Protein AF-A0A444FZL6-F1 (afdb_monomer_lite)

pLDDT: mean 70.69, std 15.07, range [37.84, 92.0]

Organism: Ensete ventricosum (NCBI:txid4639)

Sequence (148 aa):
MSGTSLIIDRYSYSGVAFSAAKGLDVEWCKLSSSIMRTTCAFFLYYCSAFNVHHSEICNLYPMQKAAERGGYGTERYEKLEFQKKVAEHYRTLYDASWKVAFISEFYPQIVDGDLPVETLEEQIRELALGCMLTCQKGKPLSILWQAK

InterPro domains:
  IPR018095 Thymidylate kinase, conserved site [PS01331] (7-19)
  IPR027417 P-loop containing nucleoside triphosphate hydrolase [G3DSA:3.40.50.300] (1-146)
  IPR027417 P-loop containing nucleoside triphosphate hydrolase [SSF52540] (3-125)

Radius of gyration: 16.52 Å; chains: 1; bounding box: 44×36×44 Å

Structure (mmCIF, N/CA/C/O backbone):
data_AF-A0A444FZL6-F1
#
_entry.id   AF-A0A444FZL6-F1
#
loop_
_atom_site.group_PDB
_atom_site.id
_atom_site.type_symbol
_atom_site.label_atom_id
_atom_site.label_alt_id
_atom_site.label_comp_id
_atom_site.label_asym_id
_atom_site.label_entity_id
_atom_site.label_seq_id
_atom_site.pdbx_PDB_ins_code
_atom_site.Cartn_x
_atom_site.Cartn_y
_atom_site.Cartn_z
_atom_site.occupancy
_atom_site.B_iso_or_equiv
_atom_site.auth_seq_id
_atom_site.auth_comp_id
_atom_site.auth_asym_id
_atom_site.auth_atom_id
_atom_site.pdbx_PDB_model_num
ATOM 1 N N . MET A 1 1 ? -8.395 -3.798 28.954 1.00 44.38 1 MET A N 1
ATOM 2 C CA . MET A 1 1 ? -8.213 -3.687 27.490 1.00 44.38 1 MET A CA 1
ATOM 3 C C . MET A 1 1 ? -7.064 -4.601 27.094 1.00 44.38 1 MET A C 1
ATOM 5 O O . MET A 1 1 ? -5.938 -4.303 27.455 1.00 44.38 1 MET A O 1
ATOM 9 N N . SER A 1 2 ? -7.337 -5.727 26.436 1.00 70.38 2 SER A N 1
ATOM 10 C CA . SER A 1 2 ? -6.318 -6.680 25.966 1.00 70.38 2 SER A CA 1
ATOM 11 C C . SER A 1 2 ? -6.451 -6.839 24.451 1.00 70.38 2 SER A C 1
ATOM 13 O O . SER A 1 2 ? -7.096 -7.765 23.967 1.00 70.38 2 SER A O 1
ATOM 15 N N . GLY A 1 3 ? -5.927 -5.868 23.707 1.00 75.25 3 GLY A N 1
ATOM 16 C CA . GLY A 1 3 ? -5.874 -5.902 22.246 1.00 75.25 3 GLY A CA 1
ATOM 17 C C . GLY A 1 3 ? -4.439 -5.699 21.777 1.00 75.25 3 GLY A C 1
ATOM 18 O O . GLY A 1 3 ? -3.696 -4.945 22.404 1.00 75.25 3 GLY A O 1
ATOM 19 N N . THR A 1 4 ? -4.059 -6.362 20.689 1.00 82.69 4 THR A N 1
ATOM 20 C CA . THR A 1 4 ? -2.721 -6.266 20.093 1.00 82.69 4 THR A CA 1
ATOM 21 C C . THR A 1 4 ? -2.813 -5.514 18.770 1.00 82.69 4 THR A C 1
ATOM 23 O O . THR A 1 4 ? -3.567 -5.915 17.884 1.00 82.69 4 THR A O 1
ATOM 26 N N . SER A 1 5 ? -2.053 -4.427 18.630 1.00 83.31 5 SER A N 1
ATOM 27 C CA . SER A 1 5 ? -1.881 -3.742 17.344 1.00 83.31 5 SER A CA 1
ATOM 28 C C . SER A 1 5 ? -0.931 -4.538 16.453 1.00 83.31 5 SER A C 1
ATOM 30 O O . SER A 1 5 ? 0.112 -4.993 16.918 1.00 83.31 5 SER A O 1
ATOM 32 N N . LEU A 1 6 ? -1.273 -4.678 15.173 1.00 81.19 6 LEU A N 1
ATOM 33 C CA . LEU A 1 6 ? -0.442 -5.348 14.174 1.00 81.19 6 LEU A CA 1
ATOM 34 C C . LEU A 1 6 ? 0.051 -4.320 13.154 1.00 81.19 6 LEU A C 1
ATOM 36 O O . LEU A 1 6 ? -0.757 -3.608 12.558 1.00 81.19 6 LEU A O 1
ATOM 40 N N . ILE A 1 7 ? 1.366 -4.262 12.946 1.00 82.19 7 ILE A N 1
ATOM 41 C CA . ILE A 1 7 ? 1.992 -3.525 11.843 1.00 82.19 7 ILE A CA 1
ATOM 42 C C . ILE A 1 7 ? 2.315 -4.556 10.768 1.00 82.19 7 ILE A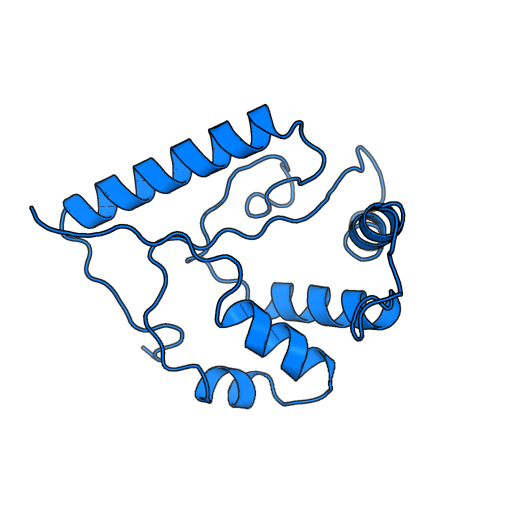 C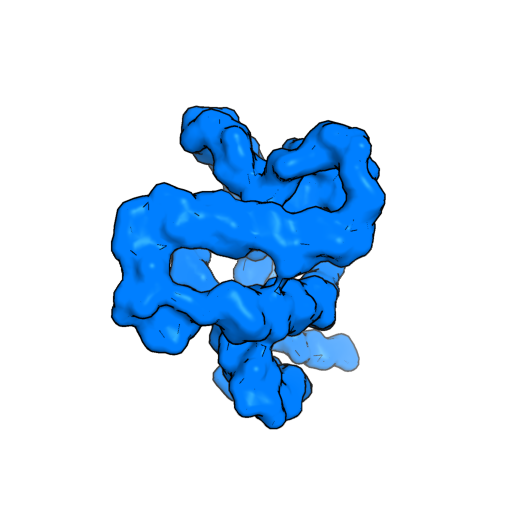 1
ATOM 44 O O . ILE A 1 7 ? 2.993 -5.543 11.046 1.00 82.19 7 ILE A O 1
ATOM 48 N N . ILE A 1 8 ? 1.782 -4.358 9.566 1.00 79.38 8 ILE A N 1
ATOM 49 C CA . ILE A 1 8 ? 1.871 -5.335 8.481 1.00 79.38 8 ILE A CA 1
ATOM 50 C C . ILE A 1 8 ? 2.546 -4.667 7.286 1.00 79.38 8 ILE A C 1
ATOM 52 O O . ILE A 1 8 ? 1.982 -3.744 6.697 1.00 79.38 8 ILE A O 1
ATOM 56 N N . ASP A 1 9 ? 3.735 -5.145 6.925 1.00 81.31 9 ASP A N 1
ATOM 57 C CA . ASP A 1 9 ? 4.385 -4.772 5.671 1.00 81.31 9 ASP A CA 1
ATOM 58 C C . ASP A 1 9 ? 3.790 -5.602 4.528 1.00 81.31 9 ASP A C 1
ATOM 60 O O . ASP A 1 9 ? 3.957 -6.821 4.473 1.00 81.31 9 ASP A O 1
ATOM 64 N N . ARG A 1 10 ? 3.075 -4.912 3.633 1.00 81.50 10 ARG A N 1
ATOM 65 C CA . ARG A 1 10 ? 2.254 -5.455 2.538 1.00 81.50 10 ARG A CA 1
ATOM 66 C C . ARG A 1 10 ? 1.069 -6.305 3.007 1.00 81.50 10 ARG A C 1
ATOM 68 O O . ARG A 1 10 ? 1.154 -7.204 3.831 1.00 81.50 10 ARG A O 1
ATOM 75 N N . TYR A 1 11 ? -0.076 -6.052 2.386 1.00 85.12 11 TYR A N 1
ATOM 76 C CA . TYR A 1 11 ? -1.313 -6.797 2.625 1.00 85.12 11 TYR A CA 1
ATOM 77 C C . TYR A 1 11 ? -2.042 -7.064 1.299 1.00 85.12 11 TYR A C 1
ATOM 79 O O . TYR A 1 11 ? -1.428 -6.963 0.232 1.00 85.12 11 TYR A O 1
ATOM 87 N N . SER A 1 12 ? -3.345 -7.365 1.326 1.00 86.19 12 SER A N 1
ATOM 88 C CA . SER A 1 12 ? -4.135 -7.715 0.130 1.00 86.19 12 SER A CA 1
ATOM 89 C C . SER A 1 12 ? -4.013 -6.756 -1.047 1.00 86.19 12 SER A C 1
ATOM 91 O O . SER A 1 12 ? -3.980 -7.212 -2.186 1.00 86.19 12 SER A O 1
ATOM 93 N N . TYR A 1 13 ? -3.878 -5.450 -0.806 1.00 84.56 13 TYR A N 1
ATOM 94 C CA . TYR A 1 13 ? -3.677 -4.472 -1.879 1.00 84.56 13 TYR A CA 1
ATOM 95 C C . TYR A 1 13 ? -2.465 -4.800 -2.761 1.00 84.56 13 TYR A C 1
ATOM 97 O O . TYR A 1 13 ? -2.547 -4.694 -3.980 1.00 84.56 13 TYR A O 1
ATOM 105 N N . SER A 1 14 ? -1.368 -5.275 -2.160 1.00 86.38 14 SER A N 1
ATOM 106 C CA . SER A 1 14 ? -0.175 -5.691 -2.910 1.00 86.38 14 SER A CA 1
ATOM 107 C C . SER A 1 14 ? -0.437 -6.958 -3.715 1.00 86.38 14 SER A C 1
ATOM 109 O O . SER A 1 14 ? -0.064 -7.033 -4.881 1.00 86.38 14 SER A O 1
ATOM 111 N N . GLY A 1 15 ? -1.124 -7.937 -3.120 1.00 87.75 15 GLY A N 1
ATOM 112 C CA . GLY A 1 15 ? -1.502 -9.169 -3.813 1.00 87.75 15 GLY A CA 1
ATOM 113 C C . GLY A 1 15 ? -2.339 -8.890 -5.060 1.00 87.75 15 GLY A C 1
ATOM 114 O O . GLY A 1 15 ? -2.029 -9.410 -6.132 1.00 87.75 15 GLY A O 1
ATOM 115 N N . VAL A 1 16 ? -3.338 -8.012 -4.944 1.00 89.06 16 VAL A N 1
ATOM 116 C CA . VAL A 1 16 ? -4.198 -7.624 -6.067 1.00 89.06 16 VAL A CA 1
ATOM 117 C C . VAL A 1 16 ? -3.430 -6.823 -7.112 1.00 89.06 16 VAL A C 1
ATOM 119 O O . VAL A 1 16 ? -3.473 -7.190 -8.282 1.00 89.06 16 VAL A O 1
ATOM 122 N N . ALA A 1 17 ? -2.667 -5.799 -6.719 1.00 88.19 17 ALA A N 1
ATOM 123 C CA . ALA A 1 17 ? -1.929 -4.961 -7.667 1.00 88.19 17 ALA A CA 1
ATOM 124 C C . ALA A 1 17 ? -0.908 -5.762 -8.495 1.00 88.19 17 ALA A C 1
ATOM 126 O O . ALA A 1 17 ? -0.860 -5.638 -9.718 1.00 88.19 17 ALA A O 1
ATOM 127 N N . PHE A 1 18 ? -0.127 -6.638 -7.852 1.00 89.94 18 PHE A N 1
ATOM 128 C CA . PHE A 1 18 ? 0.867 -7.470 -8.540 1.00 89.94 18 PHE A CA 1
ATOM 129 C C . PHE A 1 18 ? 0.242 -8.578 -9.392 1.00 89.94 18 PHE A C 1
ATOM 131 O O . PHE A 1 18 ? 0.841 -8.992 -10.384 1.00 89.94 18 PHE A O 1
ATOM 138 N N . SER A 1 19 ? -0.926 -9.089 -9.006 1.00 91.81 19 SER A N 1
ATOM 139 C CA . SER A 1 19 ? -1.642 -10.117 -9.769 1.00 91.81 19 SER A CA 1
ATOM 140 C C . SER A 1 19 ? -2.320 -9.518 -10.997 1.00 91.81 19 SER A C 1
ATOM 142 O O . SER A 1 19 ? -2.163 -10.039 -12.101 1.00 91.81 19 SER A O 1
ATOM 144 N N . ALA A 1 20 ? -2.970 -8.367 -10.834 1.00 91.19 20 ALA A N 1
ATOM 145 C CA . ALA A 1 20 ? -3.565 -7.621 -11.932 1.00 91.19 20 ALA A CA 1
ATOM 146 C C . ALA A 1 20 ? -2.509 -7.139 -12.940 1.00 91.19 20 ALA A C 1
ATOM 148 O O . ALA A 1 20 ? -2.698 -7.298 -14.142 1.00 91.19 20 ALA A O 1
ATOM 149 N N . ALA A 1 21 ? -1.327 -6.709 -12.473 1.00 90.31 21 ALA A N 1
ATOM 150 C CA . ALA A 1 21 ? -0.211 -6.326 -13.347 1.00 90.31 21 ALA A CA 1
ATOM 151 C C . ALA A 1 21 ? 0.294 -7.469 -14.253 1.00 90.31 21 ALA A C 1
ATOM 153 O O . ALA A 1 21 ? 0.960 -7.220 -15.262 1.00 90.31 21 ALA A O 1
ATOM 154 N N . LYS A 1 22 ? -0.012 -8.729 -13.908 1.00 92.00 22 LYS A N 1
ATOM 155 C CA . LYS A 1 22 ? 0.267 -9.914 -14.739 1.00 92.00 22 LYS A CA 1
ATOM 156 C C . LYS A 1 22 ? -0.847 -10.226 -15.744 1.00 92.00 22 LYS A C 1
ATOM 158 O O . LYS A 1 22 ? -0.701 -11.174 -16.508 1.00 92.00 22 LYS A O 1
ATOM 163 N N . GLY A 1 23 ? -1.928 -9.449 -15.753 1.00 92.00 23 GLY A N 1
ATOM 164 C CA . GLY A 1 23 ? -3.079 -9.611 -16.641 1.00 92.00 23 GLY A CA 1
ATOM 165 C C . GLY A 1 23 ? -4.264 -10.357 -16.028 1.00 92.00 23 GLY A C 1
ATOM 166 O O . GLY A 1 23 ? -5.152 -10.762 -16.771 1.00 92.00 23 GLY A O 1
ATOM 167 N N . LEU A 1 24 ? -4.290 -10.571 -14.707 1.00 91.75 24 LEU A N 1
ATOM 168 C CA . LEU A 1 24 ? -5.467 -11.137 -14.041 1.00 91.75 24 LEU A CA 1
ATOM 169 C C . LEU A 1 24 ? -6.536 -10.062 -13.815 1.00 91.75 24 LEU A C 1
ATOM 171 O O . LEU A 1 24 ? -6.220 -8.892 -13.605 1.00 91.75 24 LEU A O 1
ATOM 175 N N . ASP A 1 25 ? -7.803 -10.470 -13.828 1.00 90.44 25 ASP A N 1
ATOM 176 C CA . ASP A 1 25 ? -8.913 -9.566 -13.531 1.00 90.44 25 ASP A CA 1
ATOM 177 C C . ASP A 1 25 ? -8.827 -9.039 -12.087 1.00 90.44 25 ASP A C 1
ATOM 179 O O . ASP A 1 25 ? -8.553 -9.788 -11.143 1.00 90.44 25 ASP A O 1
ATOM 183 N N . VAL A 1 26 ? -9.042 -7.732 -11.917 1.00 87.88 26 VAL A N 1
ATOM 184 C CA . VAL A 1 26 ? -8.896 -7.053 -10.621 1.00 87.88 26 VAL A CA 1
ATOM 185 C C . VAL A 1 26 ? -9.951 -7.539 -9.633 1.00 87.88 26 VAL A C 1
ATOM 187 O O . VAL A 1 26 ? -9.620 -7.784 -8.472 1.00 87.88 26 VAL A O 1
ATOM 190 N N . GLU A 1 27 ? -11.198 -7.709 -10.073 1.00 88.06 27 GLU A N 1
ATOM 191 C CA . GLU A 1 27 ? -12.280 -8.165 -9.200 1.00 88.06 27 GLU A CA 1
ATOM 192 C C . GLU A 1 27 ? -12.051 -9.617 -8.780 1.00 88.06 27 GLU A C 1
ATOM 194 O O . GLU A 1 27 ? -12.135 -9.935 -7.595 1.00 88.06 27 GLU A O 1
ATOM 199 N N . TRP A 1 28 ? -11.606 -10.473 -9.699 1.00 87.25 28 TRP A N 1
ATOM 200 C CA . TRP A 1 28 ? -11.179 -11.833 -9.382 1.00 87.25 28 TRP A CA 1
ATOM 201 C C . TRP A 1 28 ? -10.060 -11.867 -8.330 1.00 87.25 28 TRP A C 1
ATOM 203 O O . TRP A 1 28 ? -10.132 -12.628 -7.363 1.00 87.25 28 TRP A O 1
ATOM 213 N N . CYS A 1 29 ? -9.056 -10.995 -8.454 1.00 87.44 29 CYS A N 1
ATOM 214 C CA . CYS A 1 29 ? -7.977 -10.889 -7.471 1.00 87.44 29 CYS A CA 1
ATOM 215 C C . CYS A 1 29 ? -8.470 -10.390 -6.095 1.00 87.44 29 CYS A C 1
ATOM 217 O O . CYS A 1 29 ? -7.928 -10.785 -5.059 1.00 87.44 29 CYS A O 1
ATOM 219 N N . LYS A 1 30 ? -9.494 -9.527 -6.054 1.00 84.50 30 LYS A N 1
ATOM 220 C CA . LYS A 1 30 ? -10.110 -9.070 -4.796 1.00 84.50 30 LYS A CA 1
ATOM 221 C C . LYS A 1 30 ? -10.887 -10.187 -4.099 1.00 84.50 30 LYS A C 1
ATOM 223 O O . LYS A 1 30 ? -10.840 -10.275 -2.873 1.00 84.50 30 LYS A O 1
ATOM 228 N N . LEU A 1 31 ? -11.550 -11.068 -4.853 1.00 78.44 31 LEU A N 1
ATOM 229 C CA . LEU A 1 31 ? -12.344 -12.172 -4.295 1.00 78.44 31 LEU A CA 1
ATOM 230 C C . LEU A 1 31 ? -11.496 -13.158 -3.477 1.00 78.44 31 LEU A C 1
ATOM 232 O O . LEU A 1 31 ? -11.945 -13.636 -2.433 1.00 78.44 31 LEU A O 1
ATOM 236 N N . SER A 1 32 ? -10.247 -13.410 -3.883 1.00 68.00 32 SER A N 1
ATOM 237 C CA . SER A 1 32 ? -9.327 -14.285 -3.137 1.00 68.00 32 SER A CA 1
ATOM 238 C C . SER A 1 32 ? -8.829 -13.678 -1.817 1.00 68.00 32 SER A C 1
ATOM 240 O O . SER A 1 32 ? -8.087 -14.323 -1.080 1.00 68.00 32 SER A O 1
ATOM 242 N N . SER A 1 33 ? -9.206 -12.433 -1.523 1.00 63.50 33 SER A N 1
ATOM 243 C CA . SER A 1 33 ? -8.686 -11.605 -0.435 1.00 63.50 33 SER A CA 1
ATOM 244 C C . SER A 1 33 ? -9.773 -11.214 0.573 1.00 63.50 33 SER A C 1
ATOM 246 O O . SER A 1 33 ? -9.738 -10.113 1.118 1.00 63.50 33 SER A O 1
ATOM 248 N N . SER A 1 34 ? -10.734 -12.107 0.837 1.00 60.97 34 SER A N 1
ATOM 249 C CA . SER A 1 34 ? -11.778 -11.925 1.863 1.00 60.97 34 SER A CA 1
ATOM 250 C C . SER A 1 34 ? -11.186 -11.969 3.282 1.00 60.97 34 SER A C 1
ATOM 252 O O . SER A 1 34 ? -11.425 -12.896 4.053 1.00 60.97 34 SER A O 1
ATOM 254 N N . ILE A 1 35 ? -10.354 -10.983 3.610 1.00 66.19 35 ILE A N 1
ATOM 255 C CA . ILE A 1 35 ? -9.600 -10.875 4.857 1.00 66.19 35 ILE A CA 1
ATOM 256 C C . ILE A 1 35 ? -9.997 -9.613 5.629 1.00 66.19 35 ILE A C 1
ATOM 258 O O . ILE A 1 35 ? -10.727 -8.749 5.133 1.00 66.19 35 ILE A O 1
ATOM 262 N N . MET A 1 36 ? -9.563 -9.523 6.888 1.00 58.09 36 MET A N 1
ATOM 263 C CA . MET A 1 36 ? -9.906 -8.400 7.762 1.00 58.09 36 MET A CA 1
ATOM 264 C C . MET A 1 36 ? -9.460 -7.065 7.158 1.00 58.09 36 MET A C 1
ATOM 266 O O . MET A 1 36 ? -8.324 -6.915 6.721 1.00 58.09 36 MET A O 1
ATOM 270 N N . ARG A 1 37 ? -10.342 -6.060 7.167 1.00 69.94 37 ARG A N 1
ATOM 271 C CA . ARG A 1 37 ? -9.982 -4.699 6.771 1.00 69.94 37 ARG A CA 1
ATOM 272 C C . ARG A 1 37 ? -9.017 -4.122 7.794 1.00 69.94 37 ARG A C 1
ATOM 274 O O . ARG A 1 37 ? -9.315 -4.066 8.987 1.00 69.94 37 ARG A O 1
ATOM 281 N N . THR A 1 38 ? -7.891 -3.622 7.304 1.00 59.41 38 THR A N 1
ATOM 282 C CA . THR A 1 38 ? -6.953 -2.837 8.102 1.00 59.41 38 THR A CA 1
ATOM 283 C C . THR A 1 38 ? -7.640 -1.568 8.593 1.00 59.41 38 THR A C 1
ATOM 285 O O . THR A 1 38 ? -8.261 -0.847 7.811 1.00 59.41 38 THR A O 1
ATOM 288 N N . THR A 1 39 ? -7.520 -1.266 9.883 1.00 60.44 39 THR A N 1
ATOM 289 C CA . THR A 1 39 ? -8.088 -0.038 10.460 1.00 60.44 39 THR A CA 1
ATOM 290 C C . THR A 1 39 ? -7.432 1.206 9.882 1.00 60.44 39 THR A C 1
ATOM 292 O O . THR A 1 39 ? -8.116 2.221 9.736 1.00 60.44 39 THR A O 1
ATOM 295 N N . CYS A 1 40 ? -6.153 1.083 9.504 1.00 59.69 40 CYS A N 1
ATOM 296 C CA . CYS A 1 40 ? -5.378 2.050 8.744 1.00 59.69 40 CYS A CA 1
ATOM 297 C C . CYS A 1 40 ? -4.469 1.339 7.742 1.00 59.69 40 CYS A C 1
ATOM 299 O O . CYS A 1 40 ? -3.817 0.353 8.076 1.00 59.69 40 CYS A O 1
ATOM 301 N N . ALA A 1 41 ? -4.469 1.837 6.509 1.00 58.41 41 ALA A N 1
ATOM 302 C CA . ALA A 1 41 ? -3.569 1.421 5.446 1.00 58.41 41 ALA A CA 1
ATOM 303 C C . ALA A 1 41 ? -2.712 2.624 5.058 1.00 58.41 41 ALA A C 1
ATOM 305 O O . ALA A 1 41 ? -3.255 3.711 4.848 1.00 58.41 41 ALA A O 1
ATOM 306 N N . PHE A 1 42 ? -1.402 2.403 4.977 1.00 60.09 42 PHE A N 1
ATOM 307 C CA . PHE A 1 42 ? -0.424 3.385 4.530 1.00 60.09 42 PHE A CA 1
ATOM 308 C C . PHE A 1 42 ? 0.122 2.950 3.178 1.00 60.09 42 PHE A C 1
ATOM 310 O O . PHE A 1 42 ? 0.500 1.790 3.002 1.00 60.09 42 PHE A O 1
ATOM 317 N N . PHE A 1 43 ? 0.174 3.883 2.234 1.00 61.09 43 PHE A N 1
ATOM 318 C CA . PHE A 1 43 ? 0.843 3.681 0.959 1.00 61.09 43 PHE A CA 1
ATOM 319 C C . PHE A 1 43 ? 1.997 4.671 0.854 1.00 61.09 43 PHE A C 1
ATOM 321 O O . PHE A 1 43 ? 1.791 5.879 0.728 1.00 61.09 43 PHE A O 1
ATOM 328 N N . LEU A 1 44 ? 3.208 4.132 0.974 1.00 57.19 44 LEU A N 1
ATOM 329 C CA . LEU A 1 44 ? 4.446 4.882 0.816 1.00 57.19 44 LEU A CA 1
ATOM 330 C C . LEU A 1 44 ? 4.798 4.944 -0.662 1.00 57.19 44 LEU A C 1
ATOM 332 O O . LEU A 1 44 ? 4.812 3.916 -1.343 1.00 57.19 44 LEU A O 1
ATOM 336 N N . TYR A 1 45 ? 5.099 6.137 -1.152 1.00 57.56 45 TYR A N 1
ATOM 337 C CA . TYR A 1 45 ? 5.401 6.340 -2.556 1.00 57.56 45 TYR A CA 1
ATOM 338 C C . TYR A 1 45 ? 6.365 7.519 -2.712 1.00 57.56 45 TYR A C 1
ATOM 340 O O . TYR A 1 45 ? 6.138 8.609 -2.203 1.00 57.56 45 TYR A O 1
ATOM 348 N N . TYR A 1 46 ? 7.477 7.289 -3.402 1.00 50.75 46 TYR A N 1
ATOM 349 C CA . TYR A 1 46 ? 8.545 8.277 -3.568 1.00 50.75 46 TYR A CA 1
ATOM 350 C C . TYR A 1 46 ? 8.114 9.353 -4.563 1.00 50.75 46 TYR A C 1
ATOM 352 O O . TYR A 1 46 ? 7.806 9.022 -5.706 1.00 50.75 46 TYR A O 1
ATOM 360 N N . CYS A 1 47 ? 8.056 10.618 -4.147 1.00 45.59 47 CYS A N 1
ATOM 361 C CA . CYS A 1 47 ? 7.465 11.673 -4.959 1.00 45.59 47 CYS A CA 1
ATOM 362 C C . CYS A 1 47 ? 8.296 12.963 -4.972 1.00 45.59 47 CYS A C 1
ATOM 364 O O . CYS A 1 47 ? 7.733 14.042 -4.828 1.00 45.59 47 CYS A O 1
ATOM 366 N N . SER A 1 48 ? 9.611 12.925 -5.209 1.00 42.69 48 SER A N 1
ATOM 367 C CA . SER A 1 48 ? 10.334 14.185 -5.415 1.00 42.69 48 SER A CA 1
ATOM 368 C C . SER A 1 48 ? 10.202 14.690 -6.851 1.00 42.69 48 SER A C 1
ATOM 370 O O . SER A 1 48 ? 10.974 14.334 -7.740 1.00 42.69 48 SER A O 1
ATOM 372 N N . ALA A 1 49 ? 9.255 15.595 -7.074 1.00 41.59 49 ALA A N 1
ATOM 373 C CA . ALA A 1 49 ? 9.439 16.646 -8.067 1.00 41.59 49 ALA A CA 1
ATOM 374 C C . ALA A 1 49 ? 8.642 17.893 -7.682 1.00 41.59 49 ALA A C 1
ATOM 376 O O . ALA A 1 49 ? 7.432 17.983 -7.886 1.00 41.59 49 ALA A O 1
ATOM 377 N N . PHE A 1 50 ? 9.355 18.893 -7.174 1.00 38.38 50 PHE A N 1
ATOM 378 C CA . PHE A 1 50 ? 8.896 20.273 -7.205 1.00 38.38 50 PHE A CA 1
ATOM 379 C C . PHE A 1 50 ? 8.895 20.723 -8.683 1.00 38.38 50 PHE A C 1
ATOM 381 O O . PHE A 1 50 ? 9.936 20.676 -9.336 1.00 38.38 50 PHE A O 1
ATOM 388 N N . ASN A 1 51 ? 7.743 21.155 -9.209 1.00 38.22 51 ASN A N 1
ATOM 389 C CA . ASN A 1 51 ? 7.578 21.841 -10.508 1.00 38.22 51 ASN A CA 1
ATOM 390 C C . ASN A 1 51 ? 7.772 21.058 -11.825 1.00 38.22 51 ASN A C 1
ATOM 392 O O . ASN A 1 51 ? 8.325 21.608 -12.778 1.00 38.22 51 ASN A O 1
ATOM 396 N N . VAL A 1 52 ? 7.259 19.832 -11.969 1.00 37.84 52 VAL A N 1
ATOM 397 C CA . VAL A 1 52 ? 7.237 19.175 -13.294 1.00 37.84 52 VAL A CA 1
ATOM 398 C C . VAL A 1 52 ? 5.900 18.462 -13.559 1.00 37.84 52 VAL A C 1
ATOM 400 O O . VAL A 1 52 ? 5.204 18.036 -12.640 1.00 37.84 52 VAL A O 1
ATOM 403 N N . HIS A 1 53 ? 5.509 18.410 -14.837 1.00 39.91 53 HIS A N 1
ATOM 404 C CA . HIS A 1 53 ? 4.187 18.026 -15.340 1.00 39.91 53 HIS A CA 1
ATOM 405 C C . HIS A 1 53 ? 3.661 16.696 -14.748 1.00 39.91 53 HIS A C 1
ATOM 407 O O . HIS A 1 53 ? 4.291 15.640 -14.809 1.00 39.91 53 HIS A O 1
ATOM 413 N N . HIS A 1 54 ? 2.458 16.785 -14.182 1.00 49.16 54 HIS A N 1
ATOM 414 C CA . HIS A 1 54 ? 1.892 15.936 -13.126 1.00 49.16 54 HIS A CA 1
ATOM 415 C C . HIS A 1 54 ? 1.643 14.452 -13.489 1.00 49.16 54 HIS A C 1
ATOM 417 O O . HIS A 1 54 ? 1.496 13.617 -12.598 1.00 49.16 54 HIS A O 1
ATOM 423 N N . SER A 1 55 ? 1.588 14.096 -14.778 1.00 46.94 55 SER A N 1
ATOM 424 C CA . SER A 1 55 ? 1.188 12.756 -15.248 1.00 46.94 55 SER A CA 1
ATOM 425 C C . SER A 1 55 ? 2.347 11.796 -15.536 1.00 46.94 55 SER A C 1
ATOM 427 O O . SER A 1 55 ? 2.160 10.583 -15.466 1.00 46.94 55 SER A O 1
ATOM 429 N N . GLU A 1 56 ? 3.539 12.299 -15.863 1.00 42.91 56 GLU A N 1
ATOM 430 C CA . GLU A 1 56 ? 4.664 11.450 -16.292 1.00 42.91 56 GLU A CA 1
ATOM 431 C C . GLU A 1 56 ? 5.601 11.089 -15.133 1.00 42.91 56 GLU A C 1
ATOM 433 O O . GLU A 1 56 ? 6.074 9.957 -15.036 1.00 42.91 56 GLU A O 1
ATOM 438 N N . ILE A 1 57 ? 5.797 12.003 -14.181 1.00 45.78 57 ILE A N 1
ATOM 439 C CA . ILE A 1 57 ? 6.698 11.794 -13.036 1.00 45.78 57 ILE A CA 1
ATOM 440 C C . ILE A 1 57 ? 6.127 10.835 -12.009 1.00 45.78 57 ILE A C 1
ATOM 442 O O . ILE A 1 57 ? 6.847 9.954 -11.536 1.00 45.78 57 ILE A O 1
ATOM 446 N N . CYS A 1 58 ? 4.816 10.906 -11.770 1.00 48.62 58 CYS A N 1
ATOM 447 C CA . CYS A 1 58 ? 4.117 9.919 -10.957 1.00 48.62 58 CYS A CA 1
ATOM 448 C C . CYS A 1 58 ? 4.191 8.500 -11.579 1.00 48.62 58 CYS A C 1
ATOM 450 O O . CYS A 1 58 ? 3.797 7.505 -10.978 1.00 48.62 58 CYS A O 1
ATOM 452 N N . ASN A 1 59 ? 4.676 8.337 -12.804 1.00 50.97 59 ASN A N 1
ATOM 453 C CA . ASN A 1 59 ? 4.807 7.022 -13.424 1.00 50.97 59 ASN A CA 1
ATOM 454 C C . ASN A 1 59 ? 6.247 6.589 -13.637 1.00 50.97 59 ASN A C 1
ATOM 456 O O . ASN A 1 59 ? 6.451 5.523 -14.200 1.00 50.97 59 ASN A O 1
ATOM 460 N N . LEU A 1 60 ? 7.250 7.369 -13.238 1.00 50.50 60 LEU A N 1
ATOM 461 C CA . LEU A 1 60 ? 8.640 7.079 -13.603 1.00 50.50 60 LEU A CA 1
ATOM 462 C C . LEU A 1 60 ? 9.618 7.352 -12.468 1.00 50.50 60 LEU A C 1
ATOM 464 O O . LEU A 1 60 ? 10.455 6.500 -12.169 1.00 50.50 60 LEU A O 1
ATOM 468 N N . TYR A 1 61 ? 9.469 8.491 -11.800 1.00 54.78 61 TYR A N 1
ATOM 469 C CA . TYR A 1 61 ? 10.419 8.968 -10.804 1.00 54.78 61 TYR A CA 1
ATOM 470 C C . TYR A 1 61 ? 10.601 8.036 -9.586 1.00 54.78 61 TYR A C 1
ATOM 472 O O . TYR A 1 61 ? 11.744 7.688 -9.282 1.00 54.78 61 TYR A O 1
ATOM 480 N N . PRO A 1 62 ? 9.534 7.506 -8.949 1.00 60.78 62 PRO A N 1
ATOM 481 C CA . PRO A 1 62 ? 9.691 6.596 -7.811 1.00 60.78 62 PRO A CA 1
ATOM 482 C C . PRO A 1 62 ? 10.457 5.325 -8.171 1.00 60.78 62 PRO A C 1
ATOM 484 O O . PRO A 1 62 ? 11.172 4.763 -7.348 1.00 60.78 62 PRO A O 1
ATOM 487 N N . MET A 1 63 ? 10.290 4.846 -9.405 1.00 64.12 63 MET A N 1
ATOM 488 C CA . MET A 1 63 ? 10.896 3.597 -9.856 1.00 64.12 63 MET A CA 1
ATOM 489 C C . MET A 1 63 ? 12.336 3.783 -10.305 1.00 64.12 63 MET A C 1
ATOM 491 O O . MET A 1 63 ? 13.138 2.882 -10.098 1.00 64.12 63 MET A O 1
ATOM 495 N N . GLN A 1 64 ? 12.670 4.940 -10.879 1.00 64.69 64 GLN A N 1
ATOM 496 C CA . GLN A 1 64 ? 14.054 5.309 -11.168 1.00 64.69 64 GLN A CA 1
ATOM 497 C C . GLN A 1 64 ? 14.846 5.477 -9.871 1.00 64.69 64 GLN A C 1
ATOM 499 O O . GLN A 1 64 ? 15.910 4.889 -9.732 1.00 64.69 64 GLN A O 1
ATOM 504 N N . LYS A 1 65 ? 14.276 6.153 -8.870 1.00 66.56 65 LYS A N 1
ATOM 505 C CA . LYS A 1 65 ? 14.913 6.308 -7.560 1.00 66.56 65 LYS A CA 1
ATOM 506 C C . LYS A 1 65 ? 14.996 5.003 -6.768 1.00 66.56 65 LYS A C 1
ATOM 508 O O . LYS A 1 65 ? 15.996 4.723 -6.114 1.00 66.56 65 LYS A O 1
ATOM 513 N N . ALA A 1 66 ? 13.976 4.146 -6.862 1.00 64.00 66 ALA A N 1
ATOM 514 C CA . ALA A 1 66 ? 14.071 2.782 -6.345 1.00 64.00 66 ALA A CA 1
ATOM 515 C C . ALA A 1 66 ? 15.165 1.975 -7.064 1.00 64.00 66 ALA A C 1
ATOM 517 O O . ALA A 1 66 ? 15.801 1.141 -6.425 1.00 64.00 66 ALA A O 1
ATOM 518 N N . ALA A 1 67 ? 15.411 2.246 -8.351 1.00 67.25 67 ALA A N 1
ATOM 519 C CA . ALA A 1 67 ? 16.477 1.616 -9.124 1.00 67.25 67 ALA A CA 1
ATOM 520 C C . ALA A 1 67 ? 17.888 2.121 -8.793 1.00 67.25 67 ALA A C 1
ATOM 522 O O . ALA A 1 67 ? 18.856 1.403 -9.027 1.00 67.25 67 ALA A O 1
ATOM 523 N N . GLU A 1 68 ? 18.015 3.310 -8.201 1.00 70.00 68 GLU A N 1
ATOM 524 C CA . GLU A 1 68 ? 19.285 3.821 -7.666 1.00 70.00 68 GLU A CA 1
ATOM 525 C C . GLU A 1 68 ? 19.729 3.076 -6.397 1.00 70.00 68 GLU A C 1
ATOM 527 O O . GLU A 1 68 ? 20.894 3.152 -5.999 1.00 70.00 68 GLU A O 1
ATOM 532 N N . ARG A 1 69 ? 18.829 2.315 -5.757 1.00 67.75 69 ARG A N 1
ATOM 533 C CA . ARG A 1 69 ? 19.195 1.434 -4.645 1.00 67.75 69 ARG A CA 1
ATOM 534 C C . ARG A 1 69 ? 20.028 0.277 -5.181 1.00 67.75 69 ARG A C 1
ATOM 536 O O . ARG A 1 69 ? 19.632 -0.412 -6.121 1.00 67.75 69 ARG A O 1
ATOM 543 N N . GLY A 1 70 ? 21.186 0.047 -4.565 1.00 66.50 70 GLY A N 1
ATOM 544 C CA . GLY A 1 70 ? 22.060 -1.062 -4.939 1.00 66.50 70 GLY A CA 1
ATOM 545 C C . GLY A 1 70 ? 21.304 -2.393 -4.921 1.00 66.50 70 GLY A C 1
ATOM 546 O O . GLY A 1 70 ? 20.674 -2.728 -3.921 1.00 66.50 70 GLY A O 1
ATOM 547 N N . GLY A 1 71 ? 21.370 -3.140 -6.026 1.00 68.25 71 GLY A N 1
ATOM 548 C CA . GLY A 1 71 ? 20.717 -4.447 -6.168 1.00 68.25 71 GLY A CA 1
ATOM 549 C C . GLY A 1 71 ? 19.413 -4.457 -6.973 1.00 68.25 71 GLY A C 1
ATOM 550 O O . GLY A 1 71 ? 18.880 -5.543 -7.193 1.00 68.25 71 GLY A O 1
ATOM 551 N N . TYR A 1 72 ? 18.926 -3.310 -7.464 1.00 69.88 72 TYR A N 1
ATOM 552 C CA . TYR A 1 72 ? 17.733 -3.279 -8.317 1.00 69.88 72 TYR A CA 1
ATOM 553 C C . TYR A 1 72 ? 17.899 -4.109 -9.598 1.00 69.88 72 TYR A C 1
ATOM 555 O O . TYR A 1 72 ? 18.899 -4.010 -10.311 1.00 69.88 72 TYR A O 1
ATOM 563 N N . GLY A 1 73 ? 16.874 -4.896 -9.915 1.00 71.44 73 GLY A N 1
ATOM 564 C CA . GLY A 1 73 ? 16.821 -5.763 -11.090 1.00 71.44 73 GLY A CA 1
ATOM 565 C C . GLY A 1 73 ? 17.249 -7.199 -10.801 1.00 71.44 73 GLY A C 1
ATOM 566 O O . GLY A 1 73 ? 17.247 -8.026 -11.716 1.00 71.44 73 GLY A O 1
ATOM 567 N N . THR A 1 74 ? 17.594 -7.511 -9.548 1.00 75.31 74 THR A N 1
ATOM 568 C CA . THR A 1 74 ? 17.955 -8.870 -9.125 1.00 75.31 74 THR A CA 1
ATOM 569 C C . THR A 1 74 ? 16.727 -9.680 -8.719 1.00 75.31 74 THR A C 1
ATOM 571 O O . THR A 1 74 ? 16.705 -10.899 -8.912 1.00 75.31 74 THR A O 1
ATOM 574 N N . GLU A 1 75 ? 15.662 -9.026 -8.242 1.00 79.81 75 GLU A N 1
ATOM 575 C CA . GLU A 1 75 ? 14.410 -9.703 -7.919 1.00 79.81 75 GLU A CA 1
ATOM 576 C C . GLU A 1 75 ? 13.451 -9.807 -9.115 1.00 79.81 75 GLU A C 1
ATOM 578 O O . GLU A 1 75 ? 13.400 -8.971 -10.019 1.00 79.81 75 GLU A O 1
ATOM 583 N N . ARG A 1 76 ? 12.597 -10.842 -9.093 1.00 77.88 76 ARG A N 1
ATOM 584 C CA . ARG A 1 76 ? 11.680 -11.215 -10.191 1.00 77.88 76 ARG A CA 1
ATOM 585 C C . ARG A 1 76 ? 10.839 -10.050 -10.734 1.00 77.88 76 ARG A C 1
ATOM 587 O O . ARG A 1 76 ? 10.529 -10.039 -11.928 1.00 77.88 76 ARG A O 1
ATOM 594 N N . TYR A 1 77 ? 10.424 -9.130 -9.863 1.00 78.56 77 TYR A N 1
ATOM 595 C CA . TYR A 1 77 ? 9.509 -8.036 -10.196 1.00 78.56 77 TYR A CA 1
ATOM 596 C C . TYR A 1 77 ? 10.185 -6.663 -10.278 1.00 78.56 77 TYR A C 1
ATOM 598 O O . TYR A 1 77 ? 9.496 -5.687 -10.561 1.00 78.56 77 TYR A O 1
ATOM 606 N N . GLU A 1 78 ? 11.501 -6.560 -10.094 1.00 78.50 78 GLU A N 1
ATOM 607 C CA . GLU A 1 78 ? 12.260 -5.303 -10.197 1.00 78.50 78 GLU A CA 1
ATOM 608 C C . GLU A 1 78 ? 12.543 -4.938 -11.659 1.00 78.50 78 GLU A C 1
ATOM 610 O O . GLU A 1 78 ? 13.673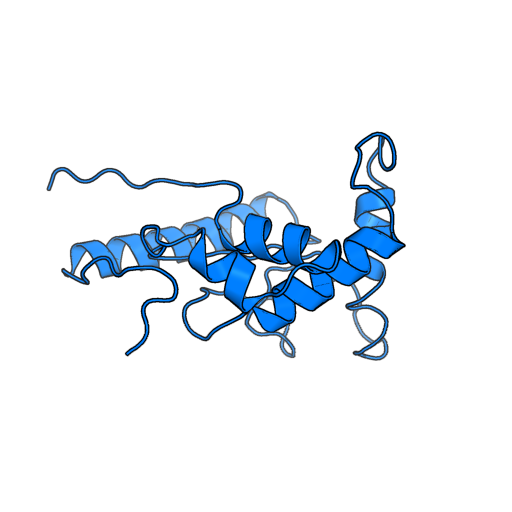 -4.779 -12.109 1.00 78.50 78 GLU A O 1
ATOM 615 N N . LYS A 1 79 ? 11.472 -4.851 -12.447 1.00 82.94 79 LYS A N 1
ATOM 616 C CA . LYS A 1 79 ? 11.510 -4.406 -13.837 1.00 82.94 79 LYS A CA 1
ATOM 617 C C . LYS A 1 79 ? 10.689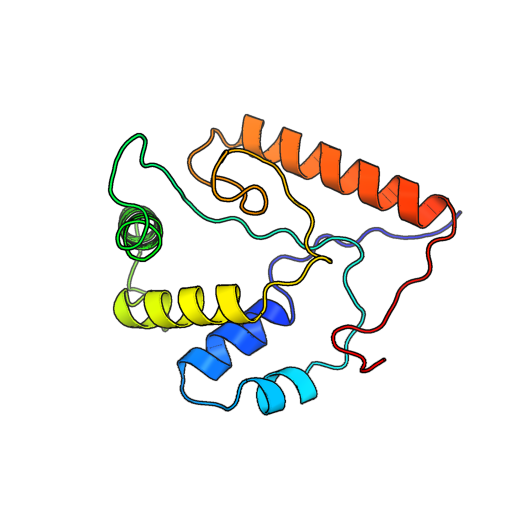 -3.137 -13.938 1.00 82.94 79 LYS A C 1
ATOM 619 O O . LYS A 1 79 ? 9.508 -3.166 -13.592 1.00 82.94 79 LYS A O 1
ATOM 624 N N . LEU A 1 80 ? 11.284 -2.066 -14.461 1.00 79.56 80 LEU A N 1
ATOM 625 C CA . LEU A 1 80 ? 10.649 -0.749 -14.570 1.00 79.56 80 LEU A CA 1
ATOM 626 C C . LEU A 1 80 ? 9.242 -0.833 -15.184 1.00 79.56 80 LEU A C 1
ATOM 628 O O . LEU A 1 80 ? 8.275 -0.365 -14.595 1.00 79.56 80 LEU A O 1
ATOM 632 N N . GLU A 1 81 ? 9.108 -1.521 -16.320 1.00 82.31 81 GLU A N 1
ATOM 633 C CA . GLU A 1 81 ? 7.821 -1.686 -17.010 1.00 82.31 81 GLU A CA 1
ATOM 634 C C . GLU A 1 81 ? 6.784 -2.479 -16.206 1.00 82.31 81 GLU A C 1
ATOM 636 O O . GLU A 1 81 ? 5.584 -2.241 -16.326 1.00 82.31 81 GLU A O 1
ATOM 641 N N . PHE A 1 82 ? 7.220 -3.420 -15.367 1.00 84.81 82 PHE A N 1
ATOM 642 C CA . PHE A 1 82 ? 6.308 -4.169 -14.505 1.00 84.81 82 PHE A CA 1
ATOM 643 C C . PHE A 1 82 ? 5.873 -3.331 -13.301 1.00 84.81 82 PHE A C 1
ATOM 645 O O . PHE A 1 82 ? 4.690 -3.291 -12.973 1.00 84.81 82 PHE A O 1
ATOM 652 N N . GLN A 1 83 ? 6.808 -2.608 -12.685 1.00 80.94 83 GLN A N 1
ATOM 653 C CA . GLN A 1 83 ? 6.522 -1.717 -11.562 1.00 80.94 83 GLN A CA 1
ATOM 654 C C . GLN A 1 83 ? 5.581 -0.567 -11.968 1.00 80.94 83 GLN A C 1
ATOM 656 O O . GLN A 1 83 ? 4.715 -0.198 -11.177 1.00 80.94 83 GLN A O 1
ATOM 661 N N . LYS A 1 84 ? 5.648 -0.085 -13.223 1.00 80.75 84 LYS A N 1
ATOM 662 C CA . LYS A 1 84 ? 4.679 0.878 -13.784 1.00 80.75 84 LYS A CA 1
ATOM 663 C C . LYS A 1 84 ? 3.251 0.345 -13.721 1.00 80.75 84 LYS A C 1
ATOM 665 O O . LYS A 1 84 ? 2.376 0.993 -13.154 1.00 80.75 84 LYS A O 1
ATOM 670 N N . LYS A 1 85 ? 3.036 -0.871 -14.230 1.00 85.12 85 LYS A N 1
ATOM 671 C CA . LYS A 1 85 ? 1.722 -1.536 -14.214 1.00 85.12 85 LYS A CA 1
ATOM 672 C C . LYS A 1 85 ? 1.216 -1.755 -12.791 1.00 85.12 85 LYS A C 1
ATOM 674 O O . LYS A 1 85 ? 0.047 -1.535 -12.498 1.00 85.12 85 LYS A O 1
ATOM 679 N N . VAL A 1 86 ? 2.102 -2.161 -11.882 1.00 84.00 86 VAL A N 1
ATOM 680 C CA . VAL A 1 86 ? 1.761 -2.321 -10.461 1.00 84.00 86 VAL A CA 1
ATOM 681 C C . VAL A 1 86 ? 1.301 -0.991 -9.855 1.00 84.00 86 VAL A C 1
ATOM 683 O O . VAL A 1 86 ? 0.278 -0.959 -9.169 1.00 84.00 86 VAL A O 1
ATOM 686 N N . ALA A 1 87 ? 2.008 0.109 -10.129 1.00 78.88 87 ALA A N 1
ATOM 687 C CA . ALA A 1 87 ? 1.639 1.440 -9.649 1.00 78.88 87 ALA A CA 1
ATOM 688 C C . ALA A 1 87 ? 0.274 1.896 -10.190 1.00 78.88 87 ALA A C 1
ATOM 690 O O . ALA A 1 87 ? -0.540 2.423 -9.432 1.00 78.88 87 ALA A O 1
ATOM 691 N N . GLU A 1 88 ? -0.016 1.644 -11.470 1.00 81.94 88 GLU A N 1
ATOM 692 C CA . GLU A 1 88 ? -1.335 1.897 -12.062 1.00 81.94 88 GLU A CA 1
ATOM 693 C C . GLU A 1 88 ? -2.440 1.135 -11.326 1.00 81.94 88 GLU A C 1
ATOM 695 O O . GLU A 1 88 ? -3.443 1.733 -10.936 1.00 81.94 88 GLU A O 1
ATOM 700 N N . HIS A 1 89 ? -2.237 -0.152 -11.035 1.00 84.81 89 HIS A N 1
ATOM 701 C CA . HIS A 1 89 ? -3.228 -0.923 -10.290 1.00 84.81 89 HIS A CA 1
ATOM 702 C C . HIS A 1 89 ? -3.410 -0.434 -8.852 1.00 84.81 89 HIS A C 1
ATOM 704 O O . HIS A 1 89 ? -4.550 -0.354 -8.397 1.00 84.81 89 HIS A O 1
ATOM 710 N N . TYR A 1 90 ? -2.353 -0.026 -8.143 1.00 80.69 90 TYR A N 1
ATOM 711 C CA . TYR A 1 90 ? -2.519 0.588 -6.819 1.00 80.69 90 TYR A CA 1
ATOM 712 C C . TYR A 1 90 ? -3.417 1.829 -6.858 1.00 80.69 90 TYR A C 1
ATOM 714 O O . TYR A 1 90 ? -4.255 1.985 -5.971 1.00 80.69 90 TYR A O 1
ATOM 722 N N . ARG A 1 91 ? -3.329 2.658 -7.908 1.00 76.69 91 ARG A N 1
ATOM 723 C CA . ARG A 1 91 ? -4.244 3.802 -8.080 1.00 76.69 91 ARG A CA 1
ATOM 724 C C . ARG A 1 91 ? -5.694 3.375 -8.253 1.00 76.69 91 ARG A C 1
ATOM 726 O O . ARG A 1 91 ? -6.580 4.038 -7.733 1.00 76.69 91 ARG A O 1
ATOM 733 N N . THR A 1 92 ? -5.945 2.272 -8.956 1.00 80.50 92 THR A N 1
ATOM 734 C CA . THR A 1 92 ? -7.313 1.745 -9.123 1.00 80.50 92 THR A CA 1
ATOM 735 C C . THR A 1 92 ? -7.883 1.119 -7.848 1.00 80.50 92 THR A C 1
ATOM 737 O O . THR A 1 92 ? -9.097 1.033 -7.696 1.00 80.50 92 THR A O 1
ATOM 740 N N . LEU A 1 93 ? -7.020 0.666 -6.932 1.00 79.31 93 LEU A N 1
ATOM 741 C CA . LEU A 1 93 ? -7.415 0.038 -5.667 1.00 79.31 93 LEU A CA 1
ATOM 742 C C . LEU A 1 93 ? -7.585 1.031 -4.519 1.00 79.31 93 LEU A C 1
ATOM 744 O O . LEU A 1 93 ? -8.098 0.652 -3.464 1.00 79.31 93 LEU A O 1
ATOM 748 N N . TYR A 1 94 ? -7.122 2.262 -4.712 1.00 75.12 94 TYR A N 1
ATOM 749 C CA . TYR A 1 94 ? -7.264 3.331 -3.743 1.00 75.12 94 TYR A CA 1
ATOM 750 C C . TYR A 1 94 ? -8.754 3.610 -3.459 1.00 75.12 94 TYR A C 1
ATOM 752 O O . TYR A 1 94 ? -9.586 3.670 -4.366 1.00 75.12 94 TYR A O 1
ATOM 760 N N . ASP A 1 95 ? -9.080 3.808 -2.181 1.00 73.12 95 ASP A N 1
ATOM 761 C CA . ASP A 1 95 ? -10.395 4.246 -1.720 1.00 73.12 95 ASP A CA 1
ATOM 762 C C . ASP A 1 95 ? -10.266 5.206 -0.521 1.00 73.12 95 ASP A C 1
ATOM 764 O O . ASP A 1 95 ? -9.201 5.357 0.078 1.00 73.12 95 ASP A O 1
ATOM 768 N N . ALA A 1 96 ? -11.375 5.840 -0.128 1.00 68.12 96 ALA A N 1
ATOM 769 C CA . ALA A 1 96 ? -11.405 6.811 0.971 1.00 68.12 96 ALA A CA 1
ATOM 770 C C . ALA A 1 96 ? -11.080 6.224 2.368 1.00 68.12 96 ALA A C 1
ATOM 772 O O . ALA A 1 96 ? -11.097 6.952 3.362 1.00 68.12 96 ALA A O 1
ATOM 773 N N . SER A 1 97 ? -10.845 4.910 2.489 1.00 67.88 97 SER A N 1
ATOM 774 C CA . SER A 1 97 ? -10.468 4.273 3.755 1.00 67.88 97 SER A CA 1
ATOM 775 C C . SER A 1 97 ? -8.966 4.327 4.040 1.00 67.88 97 SER A C 1
ATOM 777 O O . SER A 1 97 ? -8.568 4.124 5.191 1.00 67.88 97 SER A O 1
ATOM 779 N N . TRP A 1 98 ? -8.142 4.633 3.034 1.00 70.75 98 TRP A N 1
ATOM 780 C CA . TRP A 1 98 ? -6.697 4.779 3.194 1.00 70.75 98 TRP A CA 1
ATOM 781 C C . TRP A 1 98 ? -6.397 6.026 4.032 1.00 70.75 98 TRP A C 1
ATOM 783 O O . TRP A 1 98 ? -7.073 7.049 3.917 1.00 70.75 98 TRP A O 1
ATOM 793 N N . LYS A 1 99 ? -5.431 5.924 4.952 1.00 61.19 99 LYS A N 1
ATOM 794 C CA . LYS A 1 99 ? -5.040 7.046 5.812 1.00 61.19 99 LYS A CA 1
ATOM 795 C C . LYS A 1 99 ? -3.773 7.671 5.286 1.00 61.19 99 LYS A C 1
ATOM 797 O O . LYS A 1 99 ? -2.881 6.975 4.812 1.00 61.19 99 LYS A O 1
ATOM 802 N N . VAL A 1 100 ? -3.717 8.989 5.404 1.00 52.00 100 VAL A N 1
ATOM 803 C CA . VAL A 1 100 ? -2.726 9.774 4.698 1.00 52.00 100 VAL A CA 1
ATOM 804 C C . VAL A 1 100 ? -1.851 10.544 5.660 1.00 52.00 100 VAL A C 1
ATOM 806 O O . VAL A 1 100 ? -2.371 11.311 6.469 1.00 52.00 100 VAL A O 1
ATOM 809 N N . ALA A 1 101 ? -0.537 10.401 5.488 1.00 45.25 101 ALA A N 1
ATOM 810 C CA . ALA A 1 101 ? 0.411 11.437 5.869 1.00 45.25 101 ALA A CA 1
ATOM 811 C C . ALA A 1 101 ? 0.605 12.366 4.672 1.00 45.25 101 ALA A C 1
ATOM 813 O O . ALA A 1 101 ? 1.060 11.928 3.617 1.00 45.25 101 ALA A O 1
ATOM 814 N N . PHE A 1 102 ? 0.157 13.614 4.787 1.00 39.56 102 PHE A N 1
ATOM 815 C CA . PHE A 1 102 ? 0.420 14.615 3.760 1.00 39.56 102 PHE A CA 1
ATOM 816 C C . PHE A 1 102 ? 1.928 14.850 3.700 1.00 39.56 102 PHE A C 1
ATOM 818 O O . PHE A 1 102 ? 2.471 15.186 4.743 1.00 39.56 102 PHE A O 1
ATOM 825 N N . ILE A 1 103 ? 2.544 14.776 2.510 1.00 43.94 103 ILE A N 1
ATOM 826 C CA . ILE A 1 103 ? 3.312 15.897 1.925 1.00 43.94 103 ILE A CA 1
ATOM 827 C C . ILE A 1 103 ? 3.139 15.874 0.389 1.00 43.94 103 ILE A C 1
ATOM 829 O O . ILE A 1 103 ? 4.025 15.495 -0.366 1.00 43.94 103 ILE A O 1
ATOM 833 N N . SER A 1 104 ? 1.956 16.265 -0.090 1.00 45.06 104 SER A N 1
ATOM 834 C CA . SER A 1 104 ? 1.742 16.812 -1.439 1.00 45.06 104 SER A CA 1
ATOM 835 C C . SER A 1 104 ? 0.403 17.548 -1.445 1.00 45.06 104 SER A C 1
ATOM 837 O O . SER A 1 104 ? -0.624 16.952 -1.120 1.00 45.06 104 SER A O 1
ATOM 839 N N . GLU A 1 105 ? 0.390 18.832 -1.816 1.00 42.06 105 GLU A N 1
ATOM 840 C CA . GLU A 1 105 ? -0.858 19.605 -1.966 1.00 42.06 105 GLU A CA 1
ATOM 841 C C . GLU A 1 105 ? -1.788 19.005 -3.036 1.00 42.06 105 GLU A C 1
ATOM 843 O O . GLU A 1 105 ? -3.002 19.197 -2.991 1.00 42.06 105 GLU A O 1
ATOM 848 N N . PHE A 1 106 ? -1.227 18.237 -3.975 1.00 45.19 106 PHE A N 1
ATOM 849 C CA . PHE A 1 106 ? -1.945 17.677 -5.118 1.00 45.19 106 PHE A CA 1
ATOM 850 C C . PHE A 1 106 ? -2.400 16.229 -4.910 1.00 45.19 106 PHE A C 1
ATOM 852 O O . PHE A 1 106 ? -3.458 15.843 -5.407 1.00 45.19 106 PHE A O 1
ATOM 859 N N . TYR A 1 107 ? -1.644 15.437 -4.144 1.00 48.34 107 TYR A N 1
ATOM 860 C CA . TYR A 1 107 ? -2.049 14.100 -3.712 1.00 48.34 107 TYR A CA 1
ATOM 861 C C . TYR A 1 107 ? -2.056 14.052 -2.192 1.00 48.34 107 TYR A C 1
ATOM 863 O O . TYR A 1 107 ? -1.115 13.538 -1.584 1.00 48.34 107 TYR A O 1
ATOM 871 N N . PRO A 1 108 ? -3.148 14.510 -1.560 1.00 44.16 108 PRO A N 1
ATOM 872 C CA . PRO A 1 108 ? -3.274 14.546 -0.112 1.00 44.16 108 PRO A CA 1
ATOM 873 C C . PRO A 1 108 ? -3.405 13.146 0.481 1.00 44.16 108 PRO A C 1
ATOM 875 O O . PRO A 1 108 ? -3.918 13.043 1.591 1.00 44.16 108 PRO A O 1
ATOM 878 N N . GLN A 1 109 ? -3.041 12.083 -0.274 1.00 49.31 109 GLN A N 1
ATOM 879 C CA . GLN A 1 109 ? -3.266 10.659 0.017 1.00 49.31 109 GLN A CA 1
ATOM 880 C C . GLN A 1 109 ? -2.055 9.730 -0.126 1.00 49.31 109 GLN A C 1
ATOM 882 O O . GLN A 1 109 ? -2.192 8.511 -0.040 1.00 49.31 109 GLN A O 1
ATOM 887 N N . ILE A 1 110 ? -0.872 10.312 -0.320 1.00 57.09 110 ILE A N 1
ATOM 888 C CA . ILE A 1 110 ? 0.373 9.610 -0.606 1.00 57.09 110 ILE A CA 1
ATOM 889 C C . ILE A 1 110 ? 1.478 10.132 0.324 1.00 57.09 110 ILE A C 1
ATOM 891 O O . ILE A 1 110 ? 1.654 11.343 0.432 1.00 57.09 110 ILE A O 1
ATOM 895 N N . VAL A 1 111 ? 2.225 9.227 0.968 1.00 60.12 111 VAL A N 1
ATOM 896 C CA . VAL A 1 111 ? 3.380 9.594 1.807 1.00 60.12 111 VAL A CA 1
ATOM 897 C C . VAL A 1 111 ? 4.627 9.701 0.936 1.00 60.12 111 VAL A C 1
ATOM 899 O O . VAL A 1 111 ? 5.008 8.695 0.334 1.00 60.12 111 VAL A O 1
ATOM 902 N N . ASP A 1 112 ? 5.259 10.878 0.898 1.00 63.81 112 ASP A N 1
ATOM 903 C CA . ASP A 1 112 ? 6.483 11.110 0.125 1.00 63.81 112 ASP A CA 1
ATOM 904 C C . ASP A 1 112 ? 7.674 10.355 0.724 1.00 63.81 112 ASP A C 1
ATOM 906 O O . ASP A 1 112 ? 8.250 10.758 1.732 1.00 63.81 112 ASP A O 1
ATOM 910 N N . GLY A 1 113 ? 8.064 9.260 0.074 1.00 62.91 113 GLY A N 1
ATOM 911 C CA . GLY A 1 113 ? 9.197 8.442 0.497 1.00 62.91 113 GLY A CA 1
ATOM 912 C C . GLY A 1 113 ? 10.560 9.148 0.452 1.00 62.91 113 GLY A C 1
ATOM 913 O O . GLY A 1 113 ? 11.526 8.583 0.958 1.00 62.91 113 GLY A O 1
ATOM 914 N N . ASP A 1 114 ? 10.660 10.341 -0.142 1.00 67.94 114 ASP A N 1
ATOM 915 C CA . ASP A 1 114 ? 11.919 11.088 -0.271 1.00 67.94 114 ASP A CA 1
ATOM 916 C C . ASP A 1 114 ? 12.306 11.911 0.954 1.00 67.94 114 ASP A C 1
ATOM 918 O O . ASP A 1 114 ? 13.406 12.467 1.013 1.00 67.94 114 ASP A O 1
ATOM 922 N N . LEU A 1 115 ? 11.425 11.958 1.947 1.00 70.38 115 LEU A N 1
ATOM 923 C CA . LEU A 1 115 ? 11.698 12.587 3.226 1.00 70.38 115 LEU A CA 1
ATOM 924 C C . LEU A 1 115 ? 12.732 11.792 4.041 1.00 70.38 115 LEU A C 1
ATOM 926 O O . LEU A 1 115 ? 12.859 10.574 3.878 1.00 70.38 115 LEU A O 1
ATOM 930 N N . PRO A 1 116 ? 13.448 12.459 4.967 1.00 80.56 116 PRO A N 1
ATOM 931 C CA . PRO A 1 116 ? 14.277 11.775 5.951 1.00 80.56 116 PRO A CA 1
ATOM 932 C C . PRO A 1 116 ? 13.483 10.703 6.703 1.00 80.56 116 PRO A C 1
ATOM 934 O O . PRO A 1 116 ? 12.295 10.877 6.995 1.00 80.56 116 PRO A O 1
ATOM 937 N N . VAL A 1 117 ? 14.152 9.599 7.038 1.00 79.25 117 VAL A N 1
ATOM 938 C CA . VAL A 1 117 ? 13.536 8.446 7.712 1.00 79.25 117 VAL A CA 1
ATOM 939 C C . VAL A 1 117 ? 12.873 8.869 9.021 1.00 79.25 117 VAL A C 1
ATOM 941 O O . VAL A 1 117 ? 11.780 8.407 9.327 1.00 79.25 117 VAL A O 1
ATOM 944 N N . GLU A 1 118 ? 13.490 9.794 9.750 1.00 85.25 118 GLU A N 1
ATOM 945 C CA . GLU A 1 118 ? 12.999 10.320 11.021 1.00 85.25 118 GLU A CA 1
ATOM 946 C C . GLU A 1 118 ? 11.674 11.077 10.843 1.00 85.25 118 GLU A C 1
ATOM 948 O O . GLU A 1 118 ? 10.740 10.902 11.626 1.00 85.25 118 GLU A O 1
ATOM 953 N N . THR A 1 119 ? 11.560 11.874 9.775 1.00 81.12 119 THR A N 1
ATOM 954 C CA . THR A 1 119 ? 10.331 12.605 9.432 1.00 81.12 119 THR A CA 1
ATOM 955 C C . THR A 1 119 ? 9.218 11.647 9.014 1.00 81.12 119 THR A C 1
ATOM 957 O O . THR A 1 119 ? 8.075 11.799 9.445 1.00 81.12 119 THR A O 1
ATOM 960 N N . LEU A 1 120 ? 9.544 10.634 8.206 1.00 77.75 120 LEU A N 1
ATOM 961 C CA . LEU A 1 120 ? 8.594 9.591 7.813 1.00 77.75 120 LEU A CA 1
ATOM 962 C C . LEU A 1 120 ? 8.086 8.800 9.017 1.00 77.75 120 LEU A C 1
ATOM 964 O O . LEU A 1 120 ? 6.885 8.561 9.141 1.00 77.75 120 LEU A O 1
ATOM 968 N N . GLU A 1 121 ? 8.996 8.402 9.904 1.00 83.94 121 GLU A N 1
ATOM 969 C CA . GLU A 1 121 ? 8.668 7.659 11.114 1.00 83.94 121 GLU A CA 1
ATOM 970 C C . GLU A 1 121 ? 7.692 8.448 11.987 1.00 83.94 121 GLU A C 1
ATOM 972 O O . GLU A 1 121 ? 6.662 7.910 12.398 1.00 83.94 121 GLU A O 1
ATOM 977 N N . GLU A 1 122 ? 7.982 9.726 12.237 1.00 84.75 122 GLU A N 1
ATOM 978 C CA . GLU A 1 122 ? 7.136 10.593 13.051 1.00 84.75 122 GLU A CA 1
ATOM 979 C C . GLU A 1 122 ? 5.715 10.701 12.491 1.00 84.75 122 GLU A C 1
ATOM 981 O O . GLU A 1 122 ? 4.745 10.463 13.213 1.00 84.75 122 GLU A O 1
ATOM 986 N N . GLN A 1 123 ? 5.584 10.944 11.189 1.00 78.31 123 GLN A N 1
ATOM 987 C CA . GLN A 1 123 ? 4.283 11.068 10.536 1.00 78.31 123 GLN A CA 1
ATOM 988 C C . GLN A 1 123 ? 3.468 9.769 10.562 1.00 78.31 123 GLN A C 1
ATOM 990 O O . GLN A 1 123 ? 2.274 9.770 10.881 1.00 78.31 123 GLN A O 1
ATOM 995 N N . ILE A 1 124 ? 4.099 8.636 10.236 1.00 79.88 124 ILE A N 1
ATOM 996 C CA . ILE A 1 124 ? 3.433 7.326 10.255 1.00 79.88 124 ILE A CA 1
ATOM 997 C C . ILE A 1 124 ? 2.996 6.988 11.685 1.00 79.88 124 ILE A C 1
ATOM 999 O O . ILE A 1 124 ? 1.887 6.486 11.894 1.00 79.88 124 ILE A O 1
ATOM 1003 N N . ARG A 1 125 ? 3.841 7.298 12.676 1.00 84.56 125 ARG A N 1
ATOM 1004 C CA . ARG A 1 125 ? 3.565 7.080 14.098 1.00 84.56 125 ARG A CA 1
ATOM 1005 C C . ARG A 1 125 ? 2.350 7.875 14.563 1.00 84.56 125 ARG A C 1
ATOM 1007 O O . ARG A 1 125 ? 1.462 7.290 15.182 1.00 84.56 125 ARG A O 1
ATOM 1014 N N . GLU A 1 126 ? 2.262 9.166 14.251 1.00 84.06 126 GLU A N 1
ATOM 1015 C CA . GLU A 1 126 ? 1.114 10.002 14.631 1.00 84.06 126 GLU A CA 1
ATOM 1016 C C . GLU A 1 126 ? -0.208 9.464 14.074 1.00 84.06 126 GLU A C 1
ATOM 1018 O O . GLU A 1 126 ? -1.202 9.336 14.798 1.00 84.06 126 GLU A O 1
ATOM 1023 N N . LEU A 1 127 ? -0.213 9.065 12.802 1.00 78.25 127 LEU A N 1
ATOM 1024 C CA . LEU A 1 127 ? -1.395 8.487 12.174 1.00 78.25 127 LEU A CA 1
ATOM 1025 C C . LEU A 1 127 ? -1.773 7.154 12.806 1.00 78.25 127 LEU A C 1
ATOM 1027 O O . LEU A 1 127 ? -2.942 6.947 13.138 1.00 78.25 127 LEU A O 1
ATOM 1031 N N . ALA A 1 128 ? -0.800 6.263 13.010 1.00 81.50 128 ALA A N 1
ATOM 1032 C CA . ALA A 1 128 ? -1.028 4.974 13.651 1.00 81.50 128 ALA A CA 1
ATOM 1033 C C . ALA A 1 128 ? -1.632 5.148 15.055 1.00 81.50 128 ALA A C 1
ATOM 1035 O O . ALA A 1 128 ? -2.605 4.469 15.395 1.00 81.50 128 ALA A O 1
ATOM 1036 N N . LEU A 1 129 ? -1.139 6.112 15.839 1.00 85.12 129 LEU A N 1
ATOM 1037 C CA . LEU A 1 129 ? -1.697 6.448 17.150 1.00 85.12 129 LEU A CA 1
ATOM 1038 C C . LEU A 1 129 ? -3.140 6.965 17.045 1.00 85.12 129 LEU A C 1
ATOM 1040 O O . LEU A 1 129 ? -4.014 6.487 17.773 1.00 85.12 129 LEU A O 1
ATOM 1044 N N . GLY A 1 130 ? -3.439 7.866 16.104 1.00 83.00 130 GLY A N 1
ATOM 1045 C CA . GLY A 1 130 ? -4.808 8.343 15.864 1.00 83.00 130 GLY A CA 1
ATOM 1046 C C . GLY A 1 130 ? -5.781 7.213 15.494 1.00 83.00 130 GLY A C 1
ATOM 1047 O O . GLY A 1 130 ? -6.926 7.158 15.966 1.00 83.00 130 GLY A O 1
ATOM 1048 N N . CYS A 1 131 ? -5.309 6.250 14.703 1.00 78.62 131 CYS A N 1
ATOM 1049 C CA . CYS A 1 131 ? -6.049 5.043 14.353 1.00 78.62 131 CYS A CA 1
ATOM 1050 C C . CYS A 1 131 ? -6.327 4.163 15.572 1.00 78.62 131 CYS A C 1
ATOM 1052 O O . CYS A 1 131 ? -7.469 3.739 15.781 1.00 78.62 131 CYS A O 1
ATOM 1054 N N . MET A 1 132 ? -5.305 3.927 16.398 1.00 81.50 132 MET A N 1
ATOM 1055 C CA . MET A 1 132 ? -5.424 3.153 17.631 1.00 81.50 132 MET A CA 1
ATOM 1056 C C . MET A 1 132 ? -6.445 3.783 18.581 1.00 81.50 132 MET A C 1
ATOM 1058 O O . MET A 1 132 ? -7.338 3.082 19.053 1.00 81.50 132 MET A O 1
ATOM 1062 N N . LEU A 1 133 ? -6.396 5.103 18.784 1.00 84.8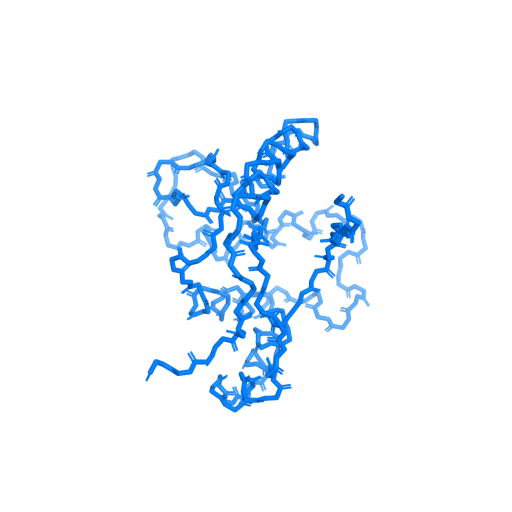1 133 LEU A N 1
ATOM 1063 C CA . LEU A 1 133 ? -7.362 5.828 19.616 1.00 84.81 133 LEU A CA 1
ATOM 1064 C C . LEU A 1 133 ? -8.800 5.685 19.097 1.00 84.81 133 LEU A C 1
ATOM 1066 O O . LEU A 1 133 ? -9.733 5.503 19.877 1.00 84.81 133 LEU A O 1
ATOM 1070 N N . THR A 1 134 ? -8.998 5.727 17.779 1.00 80.81 134 THR A N 1
ATOM 1071 C CA . THR A 1 134 ? -10.329 5.548 17.174 1.00 80.81 134 THR A CA 1
ATOM 1072 C C . THR A 1 134 ? -10.868 4.131 17.394 1.00 80.81 134 THR A C 1
ATOM 1074 O O . THR A 1 134 ? -12.057 3.954 17.658 1.00 80.81 134 THR A O 1
ATOM 1077 N N . CYS A 1 135 ? -10.003 3.117 17.332 1.00 79.44 135 CYS A N 1
ATOM 1078 C CA . CYS A 1 135 ? -10.379 1.729 17.614 1.00 79.44 135 CYS A CA 1
ATOM 1079 C C . CYS A 1 135 ? -10.709 1.527 19.099 1.00 79.44 135 CYS A C 1
ATOM 1081 O O . CYS A 1 135 ? -11.693 0.871 19.428 1.00 79.44 135 CYS A O 1
ATOM 1083 N N . GLN A 1 136 ? -9.946 2.156 19.999 1.00 82.31 136 GLN A N 1
ATOM 1084 C CA . GLN A 1 136 ? -10.218 2.137 21.440 1.00 82.31 136 GLN A CA 1
ATOM 1085 C C . GLN A 1 136 ? -11.567 2.779 21.798 1.00 82.31 136 GLN A C 1
ATOM 1087 O O . GLN A 1 136 ? -12.207 2.349 22.752 1.00 82.31 136 GLN A O 1
ATOM 1092 N N . LYS A 1 137 ? -12.041 3.747 21.001 1.00 85.50 137 LYS A N 1
ATOM 1093 C CA . LYS A 1 137 ? -13.385 4.343 21.121 1.00 85.50 137 LYS A CA 1
ATOM 1094 C C . LYS A 1 137 ? -14.522 3.430 20.631 1.00 85.50 137 LYS A C 1
ATOM 1096 O O . LYS A 1 137 ? -15.667 3.867 20.583 1.00 85.50 137 LYS A O 1
ATOM 1101 N N . GLY A 1 138 ? -14.231 2.178 20.268 1.00 81.12 138 GLY A N 1
ATOM 1102 C CA . GLY A 1 138 ? -15.237 1.172 19.924 1.00 81.12 138 GLY A CA 1
ATOM 1103 C C . GLY A 1 138 ? -15.577 1.080 18.437 1.00 81.12 138 GLY A C 1
ATOM 1104 O O . GLY A 1 138 ? -16.579 0.458 18.090 1.00 81.12 138 GLY A O 1
ATOM 1105 N N . LYS A 1 139 ? -14.770 1.666 17.540 1.00 78.69 139 LYS A N 1
ATOM 1106 C CA . LYS A 1 139 ? -14.950 1.463 16.094 1.00 78.69 139 LYS A CA 1
ATOM 1107 C C . LYS A 1 139 ? -14.717 -0.022 15.755 1.00 78.69 139 LYS A C 1
ATOM 1109 O O . LYS A 1 139 ? -13.599 -0.498 15.966 1.00 78.69 139 LYS A O 1
ATOM 1114 N N . PRO A 1 140 ? -15.715 -0.753 15.223 1.00 76.62 140 PRO A N 1
ATOM 1115 C CA . PRO A 1 140 ? -15.561 -2.171 14.926 1.00 76.62 140 PRO A CA 1
ATOM 1116 C C . PRO A 1 140 ? -14.609 -2.398 13.747 1.00 76.62 140 PRO A C 1
ATOM 1118 O O . PRO A 1 140 ? -14.506 -1.574 12.831 1.00 76.62 140 PRO A O 1
ATOM 1121 N N . LEU A 1 141 ? -13.938 -3.552 13.759 1.00 74.94 141 LEU A N 1
ATOM 1122 C CA . LEU A 1 141 ? -13.245 -4.064 12.581 1.00 74.94 141 LEU A CA 1
ATOM 1123 C C . LEU A 1 141 ? -14.278 -4.407 11.502 1.00 74.94 141 LEU A C 1
ATOM 1125 O O . LEU A 1 141 ? -15.388 -4.840 11.801 1.00 74.94 141 LEU A O 1
ATOM 1129 N N . SER A 1 142 ? -13.907 -4.205 10.244 1.00 75.75 142 SER A N 1
ATOM 1130 C CA . SER A 1 142 ? -14.748 -4.528 9.086 1.00 75.75 142 SER A CA 1
ATOM 1131 C C . SER A 1 142 ? -14.011 -5.491 8.165 1.00 75.75 142 SER A C 1
ATOM 1133 O O . SER A 1 142 ? -12.824 -5.748 8.360 1.00 75.75 142 SER A O 1
ATOM 1135 N N . ILE A 1 143 ? -14.702 -6.045 7.174 1.00 78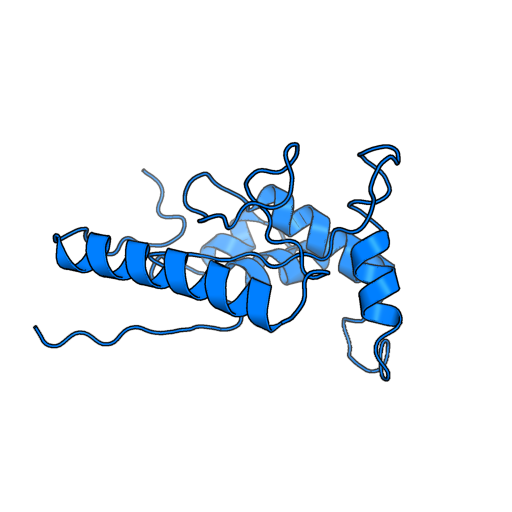.19 143 ILE A N 1
ATOM 1136 C CA . ILE A 1 143 ? -14.096 -6.926 6.173 1.00 78.19 143 ILE A CA 1
ATOM 1137 C C . ILE A 1 143 ? -13.646 -6.078 4.974 1.00 78.19 143 ILE A C 1
ATOM 1139 O O . ILE A 1 143 ? -14.291 -5.091 4.587 1.00 78.19 143 ILE A O 1
ATOM 1143 N N . LEU A 1 144 ? -12.474 -6.401 4.427 1.00 78.81 144 LEU A N 1
ATOM 1144 C CA . LEU A 1 144 ? -11.926 -5.703 3.270 1.00 78.81 144 LEU A CA 1
ATOM 1145 C C . LEU A 1 144 ? -12.755 -6.050 2.024 1.00 78.81 144 LEU A C 1
ATOM 1147 O O . LEU A 1 144 ? -13.117 -7.203 1.832 1.00 78.81 144 LEU A O 1
ATOM 1151 N N . TRP A 1 145 ? -13.084 -5.044 1.207 1.00 76.31 145 TRP A N 1
ATOM 1152 C CA . TRP A 1 145 ? -13.883 -5.179 -0.028 1.00 76.31 145 TRP A CA 1
ATOM 1153 C C . TRP A 1 145 ? -15.243 -5.880 0.107 1.00 76.31 145 TRP A C 1
ATOM 1155 O O . TRP A 1 145 ? -15.832 -6.279 -0.892 1.00 76.31 145 TRP A O 1
ATOM 1165 N N . GLN A 1 146 ? -15.788 -5.968 1.323 1.00 70.12 146 GLN A N 1
ATOM 1166 C CA . GLN A 1 146 ? -17.164 -6.406 1.524 1.00 70.12 146 GLN A CA 1
ATOM 1167 C C . GLN A 1 146 ? -18.117 -5.432 0.817 1.00 70.12 146 GLN A C 1
ATOM 1169 O O . GLN A 1 146 ? -18.081 -4.226 1.083 1.00 70.12 146 GLN A O 1
ATOM 1174 N N . ALA A 1 147 ? -18.933 -5.958 -0.100 1.00 57.69 147 ALA A N 1
ATOM 1175 C CA . ALA A 1 147 ? -19.997 -5.197 -0.742 1.00 57.69 147 ALA A CA 1
ATOM 1176 C C . ALA A 1 147 ? -20.963 -4.659 0.328 1.00 57.69 147 ALA A C 1
ATOM 1178 O O . ALA A 1 147 ? -21.234 -5.346 1.317 1.00 57.69 147 ALA A O 1
ATOM 1179 N N . LYS A 1 148 ? -21.418 -3.416 0.147 1.00 49.25 148 LYS A N 1
ATOM 1180 C CA . LYS A 1 148 ? -22.482 -2.834 0.973 1.00 49.25 148 LYS A CA 1
ATOM 1181 C C . LYS A 1 148 ? -23.825 -3.467 0.648 1.00 49.25 148 LYS A C 1
ATOM 1183 O O . LYS A 1 148 ? -24.042 -3.754 -0.549 1.00 49.25 148 LYS A O 1
#

Secondary structure (DSSP, 8-state):
--------SS-HHHHHHHHHTTT--HHHHHHTT--BPPSS---EE----TTS-TTTGGGTHHHHHHHTSTTTTSSTT--HHHHHHHHHHHHHH--TTS------SS-TT-EETTS-HHHHHHHHHHHHHHHHHHHHTTPPP-BTT---

Foldseek 3Di:
DDDDDDDDDDDLLLQLLLVVLVVDDSVVSVVVRFAWDDLEDAAAFADDDDDDDDPVCLQQVRLVVVCVPPPQPVDPQSDSSSVSSSSVSSVVVDDPSHDADDDDPVCRRYHHPPDDPVVSCVSVVVRVVVSVVVVVVPDDIDTPPDDD